Protein AF-A0A239MW80-F1 (afdb_monomer)

Solvent-accessible surface area (backbone atoms only — not comparable to full-atom values): 7560 Å² total; per-residue (Å²): 127,56,76,82,26,61,38,58,47,79,42,58,47,61,71,72,47,65,72,32,31,38,40,39,39,34,37,28,33,32,29,37,47,65,89,49,94,46,38,38,38,39,36,37,24,49,54,90,43,76,57,36,60,49,65,54,76,62,45,42,65,44,30,71,70,36,57,34,37,39,42,38,39,38,35,32,67,43,72,38,75,76,4,28,35,38,39,39,38,38,39,40,42,64,38,97,72,60,62,44,75,39,54,43,80,84,45,78,34,75,42,52,39,65,43,70,29,40,38,37,52,46,76,46,64,80,64,94,58,92,70,49,48,76,42,43,68,40,25,59,67,46,81,87

Foldseek 3Di:
DQPAECQKDKDAAPNADAFKKKKKKFKWWKFAAQPDFKKKKKFKFWAPFTQWIDIDGGAPHGDDGWMKIWIKMKGWHAAAQFTKIFMWTWIFTDDPVTIDIIGPVRDITGHHRRGMIMTGMDMGMPDDDPRIDMHTNYIDIDID

Secondary structure (DSSP, 8-state):
--TTS--EEEE-TT---TT-EEEEEEEEEEE--TTS---EEEEEEETTEEEEEEE--SPPTT-SSEEEEEEEEEEEEE-STTEEEEEEEEEEE-STT--EEEE-TT--EEE-TTS-EEEEEEEEESS--TT-EEEEEE--EEE-

pLDDT: mean 85.13, std 11.85, range [36.62, 95.5]

Nearest PDB structures (foldseek):
  4lbq-assembly2_C  TM=2.742E-01  e=2.375E-03  Mus musculus
  3dui-assembly1_B  TM=2.669E-01  e=2.640E-03  Gallus gallus
  6tid-assembly1_AAA  TM=3.382E-01  e=1.557E-01  Burkholderia cenocepacia J2315
  7oln-assembly1_AAA  TM=3.378E-01  e=1.731E-01  Burkholderia cenocepacia J2315
  4xnk-assembly1_A  TM=4.255E-01  e=7.626E-01  Pseudomonas aeruginosa PAO1

Structure (mmCIF, N/CA/C/O backbone):
data_AF-A0A239MW80-F1
#
_entry.id   AF-A0A239MW80-F1
#
loop_
_atom_site.group_PDB
_atom_site.id
_atom_site.type_symbol
_atom_site.label_atom_id
_atom_site.label_alt_id
_atom_site.label_comp_id
_atom_site.label_asym_id
_atom_site.label_entity_id
_atom_site.label_seq_id
_atom_site.pdbx_PDB_ins_code
_atom_site.Cartn_x
_atom_site.Cartn_y
_atom_site.Cartn_z
_atom_site.occupancy
_atom_site.B_iso_or_equiv
_atom_site.auth_seq_id
_atom_site.auth_comp_id
_atom_site.auth_asym_id
_atom_site.auth_atom_id
_atom_site.pdbx_PDB_model_num
ATOM 1 N N . MET A 1 1 ? 2.412 -11.335 -3.232 1.00 43.41 1 MET A N 1
ATOM 2 C CA . MET A 1 1 ? 3.283 -10.873 -2.134 1.00 43.41 1 MET A CA 1
ATOM 3 C C . MET A 1 1 ? 4.456 -10.129 -2.752 1.00 43.41 1 MET A C 1
ATOM 5 O O . MET A 1 1 ? 4.996 -10.609 -3.744 1.00 43.41 1 MET A O 1
ATOM 9 N N . LEU A 1 2 ? 4.788 -8.937 -2.253 1.00 48.97 2 LEU A N 1
ATOM 10 C CA . LEU A 1 2 ? 5.948 -8.171 -2.716 1.00 48.97 2 LEU A CA 1
ATOM 11 C C . LEU A 1 2 ? 7.216 -8.901 -2.247 1.00 48.97 2 LEU A C 1
ATOM 13 O O . LEU A 1 2 ? 7.512 -8.947 -1.060 1.00 48.97 2 LEU A O 1
ATOM 17 N N . ASN A 1 3 ? 7.908 -9.554 -3.174 1.00 36.62 3 ASN A N 1
ATOM 18 C CA . ASN A 1 3 ? 9.029 -10.442 -2.880 1.00 36.62 3 ASN A CA 1
ATOM 19 C C . ASN A 1 3 ? 10.247 -9.646 -2.358 1.00 36.62 3 ASN A C 1
ATOM 21 O O . ASN A 1 3 ? 10.898 -8.948 -3.136 1.00 36.62 3 ASN A O 1
ATOM 25 N N . GLY A 1 4 ? 10.530 -9.744 -1.052 1.00 37.97 4 GLY A N 1
ATOM 26 C CA . GLY A 1 4 ? 11.801 -9.331 -0.434 1.00 37.97 4 GLY A CA 1
ATOM 27 C C . GLY A 1 4 ? 11.770 -8.150 0.547 1.00 37.97 4 GLY A C 1
ATOM 28 O O . GLY A 1 4 ? 12.791 -7.875 1.167 1.00 37.97 4 GLY A O 1
ATOM 29 N N . GLY A 1 5 ? 10.634 -7.473 0.733 1.00 44.00 5 GLY A N 1
ATOM 30 C CA . GLY A 1 5 ? 10.444 -6.459 1.781 1.00 44.00 5 GLY A CA 1
ATOM 31 C C . GLY A 1 5 ? 9.259 -6.841 2.663 1.00 44.00 5 GLY A C 1
ATOM 32 O O . GLY A 1 5 ? 8.331 -7.471 2.164 1.00 44.00 5 GLY A O 1
ATOM 33 N N . VAL A 1 6 ? 9.281 -6.487 3.952 1.00 54.91 6 VAL A N 1
ATOM 34 C CA . VAL A 1 6 ? 8.210 -6.718 4.952 1.00 54.91 6 VAL A CA 1
ATOM 35 C C . VAL A 1 6 ? 6.915 -5.970 4.574 1.00 54.91 6 VAL A C 1
ATOM 37 O O . VAL A 1 6 ? 6.479 -5.047 5.239 1.00 54.91 6 VAL A O 1
ATOM 40 N N . GLY A 1 7 ? 6.291 -6.341 3.456 1.00 61.38 7 GLY A N 1
ATOM 41 C CA . GLY A 1 7 ? 5.072 -5.728 2.922 1.00 61.38 7 GLY A CA 1
ATOM 42 C C . GLY A 1 7 ? 3.801 -6.149 3.656 1.00 61.38 7 GLY A C 1
ATOM 43 O O . GLY A 1 7 ? 2.713 -5.775 3.224 1.00 61.38 7 GLY A O 1
ATOM 44 N N . SER A 1 8 ? 3.940 -6.915 4.741 1.00 75.50 8 SER A N 1
ATOM 45 C CA . SER A 1 8 ? 2.839 -7.331 5.594 1.00 75.50 8 SER A CA 1
ATOM 46 C C . SER A 1 8 ? 3.196 -7.238 7.074 1.00 75.50 8 SER A C 1
ATOM 48 O O . SER A 1 8 ? 4.272 -7.682 7.477 1.00 75.50 8 SER A O 1
ATOM 50 N N . GLN A 1 9 ? 2.276 -6.724 7.888 1.00 87.06 9 GLN A N 1
ATOM 51 C CA . GLN A 1 9 ? 2.405 -6.692 9.344 1.00 87.06 9 GLN A CA 1
ATOM 52 C C . GLN A 1 9 ? 1.085 -7.072 9.999 1.00 87.06 9 GLN A C 1
ATOM 54 O O . GLN A 1 9 ? 0.028 -6.571 9.623 1.00 87.06 9 GLN A O 1
ATOM 59 N N . MET A 1 10 ? 1.153 -7.943 11.000 1.00 90.00 10 MET A N 1
ATOM 60 C CA . MET A 1 10 ? -0.007 -8.298 11.805 1.00 90.00 10 MET A CA 1
ATOM 61 C C . MET A 1 10 ? -0.252 -7.237 12.877 1.00 90.00 10 MET A C 1
ATOM 63 O O . MET A 1 10 ? 0.654 -6.854 13.616 1.00 90.00 10 MET A O 1
ATOM 67 N N . ILE A 1 11 ? -1.495 -6.784 12.960 1.00 89.50 11 ILE A N 1
ATOM 68 C CA . ILE A 1 11 ? -2.032 -5.980 14.048 1.00 89.50 11 ILE A CA 1
ATOM 69 C C . ILE A 1 11 ? -2.935 -6.907 14.843 1.00 89.50 11 ILE A C 1
ATOM 71 O O . ILE A 1 11 ? -3.912 -7.416 14.301 1.00 89.50 11 ILE A O 1
ATOM 75 N N . LEU A 1 12 ? -2.594 -7.138 16.107 1.00 91.62 12 LEU A N 1
ATOM 76 C CA . LEU A 1 12 ? -3.393 -8.013 16.957 1.00 91.62 12 LEU A CA 1
ATOM 77 C C . LEU A 1 12 ? -4.764 -7.391 17.251 1.00 91.62 12 LEU A C 1
ATOM 79 O O . LEU A 1 12 ? -4.921 -6.162 17.261 1.00 91.62 12 LEU A O 1
ATOM 83 N N . ALA A 1 13 ? -5.734 -8.251 17.532 1.00 90.88 13 ALA A N 1
ATOM 84 C CA . ALA A 1 13 ? -7.065 -7.884 17.987 1.00 90.88 13 ALA A CA 1
ATOM 85 C C . ALA A 1 13 ? -7.022 -6.803 19.080 1.00 90.88 13 ALA A C 1
ATOM 87 O O . ALA A 1 13 ? -6.213 -6.859 20.008 1.00 90.88 13 ALA A O 1
ATOM 88 N N . ASN A 1 14 ? -7.917 -5.814 18.985 1.00 89.94 14 ASN A N 1
ATOM 89 C CA . ASN A 1 14 ? -8.089 -4.735 19.968 1.00 89.94 14 ASN A CA 1
ATOM 90 C C . ASN A 1 14 ? -6.864 -3.818 20.181 1.00 89.94 14 ASN A C 1
ATOM 92 O O . ASN A 1 14 ? -6.872 -2.984 21.084 1.00 89.94 14 ASN A O 1
ATOM 96 N N . MET A 1 15 ? -5.822 -3.910 19.346 1.00 90.12 15 MET A N 1
ATOM 97 C CA . MET A 1 15 ? -4.649 -3.028 19.451 1.00 90.12 15 MET A CA 1
ATOM 98 C C . MET A 1 15 ? -4.859 -1.645 18.829 1.00 90.12 15 MET A C 1
ATOM 100 O O . MET A 1 15 ? -4.116 -0.701 19.138 1.00 90.12 15 MET A O 1
ATOM 104 N N . LEU A 1 16 ? -5.847 -1.511 17.942 1.00 89.25 16 LEU A N 1
ATOM 105 C CA . LEU A 1 16 ? -6.248 -0.227 17.377 1.00 89.25 16 LEU A CA 1
ATOM 106 C C . LEU A 1 16 ? -7.080 0.563 18.391 1.00 89.25 16 LEU A C 1
ATOM 108 O O . LEU A 1 16 ? -7.831 0.008 19.183 1.00 89.25 16 LEU A O 1
ATOM 112 N N . ALA A 1 17 ? -6.955 1.884 18.334 1.00 92.69 17 ALA A N 1
ATOM 113 C CA . ALA A 1 17 ? -7.783 2.826 19.074 1.00 92.69 17 ALA A CA 1
ATOM 114 C C . ALA A 1 17 ? -8.140 3.990 18.136 1.00 92.69 17 ALA A C 1
ATOM 116 O O . ALA A 1 17 ? -7.375 4.259 17.201 1.00 92.69 17 ALA A O 1
ATOM 117 N N . PRO A 1 18 ? -9.263 4.699 18.341 1.00 93.94 18 PRO A N 1
ATOM 118 C CA . PRO A 1 18 ? -9.564 5.898 17.571 1.00 93.94 18 PRO A CA 1
ATOM 119 C C . PRO A 1 18 ? -8.389 6.884 17.631 1.00 93.94 18 PRO A C 1
ATOM 121 O O . PRO A 1 18 ? -7.852 7.165 18.698 1.00 93.94 18 PRO A O 1
ATOM 124 N N . GLY A 1 19 ? -7.949 7.368 16.472 1.00 91.12 19 GLY A N 1
ATOM 125 C CA . GLY A 1 19 ? -6.788 8.245 16.326 1.00 91.12 19 GLY A CA 1
ATOM 126 C C . GLY A 1 19 ? -5.442 7.534 16.140 1.00 91.12 19 GLY A C 1
ATOM 127 O O . GLY A 1 19 ? -4.509 8.184 15.661 1.00 91.12 19 GLY A O 1
ATOM 128 N N . LYS A 1 20 ? -5.325 6.225 16.425 1.00 92.06 20 LYS A N 1
ATOM 129 C CA . LYS A 1 20 ? -4.103 5.465 16.102 1.00 92.06 20 LYS A CA 1
ATOM 130 C C . LYS A 1 20 ? -3.857 5.426 14.603 1.00 92.06 20 LYS A C 1
ATOM 132 O O . LYS A 1 20 ? -4.792 5.412 13.792 1.00 92.06 20 LYS A O 1
ATOM 137 N N . ARG A 1 21 ? -2.574 5.406 14.249 1.00 91.62 21 ARG A N 1
ATOM 138 C CA . ARG A 1 21 ? -2.096 5.525 12.878 1.00 91.62 21 ARG A CA 1
ATOM 139 C C . ARG A 1 21 ? -1.314 4.290 12.478 1.00 91.62 21 ARG A C 1
ATOM 141 O O . ARG A 1 21 ? -0.447 3.825 13.202 1.00 91.62 21 ARG A O 1
ATOM 148 N N . ILE A 1 22 ? -1.578 3.804 11.275 1.00 91.88 22 ILE A N 1
ATOM 149 C CA . ILE A 1 22 ? -0.715 2.829 10.614 1.00 91.88 22 ILE A CA 1
ATOM 150 C C . ILE A 1 22 ? 0.006 3.589 9.513 1.00 91.88 22 ILE A C 1
ATOM 152 O O . ILE A 1 22 ? -0.631 4.167 8.629 1.00 91.88 22 ILE A O 1
ATOM 156 N N . LEU A 1 23 ? 1.327 3.646 9.604 1.00 92.00 23 LEU A N 1
ATOM 157 C CA . LEU A 1 23 ? 2.194 4.281 8.627 1.00 92.00 23 LEU A CA 1
ATOM 158 C C . LEU A 1 23 ? 2.821 3.193 7.769 1.00 92.00 23 LEU A C 1
ATOM 160 O O . LEU A 1 23 ? 3.442 2.267 8.284 1.00 92.00 23 LEU A O 1
ATOM 164 N N . ILE A 1 24 ? 2.650 3.320 6.461 1.00 90.94 24 ILE A N 1
ATOM 165 C CA . ILE A 1 24 ? 3.234 2.425 5.473 1.00 90.94 24 ILE A CA 1
ATOM 166 C C . ILE A 1 24 ? 4.093 3.299 4.571 1.00 90.94 24 ILE A C 1
ATOM 168 O O . ILE A 1 24 ? 3.588 4.174 3.863 1.00 90.94 24 ILE A O 1
ATOM 172 N N . SER A 1 25 ? 5.395 3.063 4.612 1.00 91.06 25 SER A N 1
ATOM 173 C CA . SER A 1 25 ? 6.351 3.710 3.719 1.00 91.06 25 SER A CA 1
ATOM 174 C C . SER A 1 25 ? 6.964 2.647 2.841 1.00 91.06 25 SER A C 1
ATOM 176 O O . SER A 1 25 ? 7.171 1.527 3.291 1.00 91.06 25 SER A O 1
ATOM 178 N N . GLY A 1 26 ? 7.285 2.981 1.601 1.00 89.69 26 GLY A N 1
ATOM 179 C CA . GLY A 1 26 ? 7.976 2.039 0.748 1.00 89.69 26 GLY A CA 1
ATOM 180 C C . GLY A 1 26 ? 8.714 2.704 -0.388 1.00 89.69 26 GLY A C 1
ATOM 181 O O . GLY A 1 26 ? 8.299 3.733 -0.911 1.00 89.69 26 GLY A O 1
ATOM 182 N N . GLU A 1 27 ? 9.807 2.069 -0.774 1.00 90.81 27 GLU A N 1
ATOM 183 C CA . GLU A 1 27 ? 10.675 2.483 -1.861 1.00 90.81 27 GLU A CA 1
ATOM 184 C C . GLU A 1 27 ? 11.036 1.263 -2.695 1.00 90.81 27 GLU A C 1
ATOM 186 O O . GLU A 1 27 ? 11.304 0.171 -2.181 1.00 90.81 27 GLU A O 1
ATOM 191 N N . GLY A 1 28 ? 11.005 1.433 -4.006 1.00 91.50 28 GLY A N 1
ATOM 192 C CA . GLY A 1 28 ? 11.174 0.338 -4.933 1.00 91.50 28 GLY A CA 1
ATOM 193 C C . GLY A 1 28 ? 11.551 0.796 -6.323 1.00 91.50 28 GLY A C 1
ATOM 194 O O . GLY A 1 28 ? 11.755 1.978 -6.604 1.00 91.50 28 GLY A O 1
ATOM 195 N N . LEU A 1 29 ? 11.631 -0.196 -7.199 1.00 91.56 29 LEU A N 1
ATOM 196 C CA . LEU A 1 29 ? 11.957 -0.025 -8.602 1.00 91.56 29 LEU A CA 1
ATOM 197 C C . LEU A 1 29 ? 10.900 -0.716 -9.452 1.00 91.56 29 LEU A C 1
ATOM 199 O O . LEU A 1 29 ? 10.402 -1.788 -9.089 1.00 91.56 29 LEU A O 1
ATOM 203 N N . TYR A 1 30 ? 10.591 -0.121 -10.597 1.00 91.81 30 TYR A N 1
ATOM 204 C CA . TYR A 1 30 ? 9.731 -0.724 -11.600 1.00 91.81 30 TYR A CA 1
ATOM 205 C C . TYR A 1 30 ? 10.390 -0.711 -12.984 1.00 91.81 30 TYR A C 1
ATOM 207 O O . TYR A 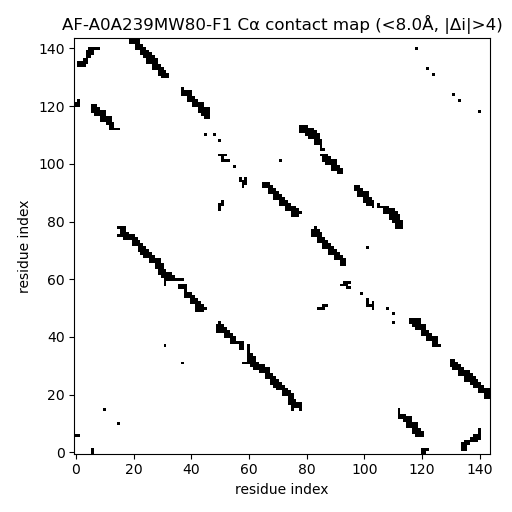1 30 ? 11.186 0.174 -13.305 1.00 91.81 30 TYR A O 1
ATOM 215 N N . THR A 1 31 ? 10.016 -1.692 -13.802 1.00 92.12 31 THR A N 1
ATOM 216 C CA . THR A 1 31 ? 10.413 -1.820 -15.207 1.00 92.12 31 THR A CA 1
ATOM 217 C C . THR A 1 31 ? 9.162 -2.026 -16.053 1.00 92.12 31 THR A C 1
ATOM 219 O O . THR A 1 31 ? 8.290 -2.822 -15.688 1.00 92.12 31 THR A O 1
ATOM 222 N N . VAL A 1 32 ? 9.067 -1.304 -17.173 1.00 91.50 32 VAL A N 1
ATOM 223 C CA . VAL A 1 32 ? 8.013 -1.478 -18.180 1.00 91.50 32 VAL A CA 1
ATOM 224 C C . VAL A 1 32 ? 8.611 -1.548 -19.590 1.00 91.50 32 VAL A C 1
ATOM 226 O O . VAL A 1 32 ? 9.594 -0.868 -19.881 1.00 91.50 32 VAL A O 1
ATOM 229 N N . PRO A 1 33 ? 8.021 -2.341 -20.497 1.00 89.56 33 PRO A N 1
ATOM 230 C CA . PRO A 1 33 ? 8.491 -2.437 -21.876 1.00 89.56 33 PRO A CA 1
ATOM 231 C C . PRO A 1 33 ? 8.290 -1.126 -22.659 1.00 89.56 33 PRO A C 1
ATOM 233 O O . PRO A 1 33 ? 7.395 -0.333 -22.365 1.00 89.56 33 PRO A O 1
ATOM 236 N N . ALA A 1 34 ? 9.113 -0.916 -23.690 1.00 85.12 34 ALA A N 1
ATOM 237 C CA . ALA A 1 34 ? 9.175 0.331 -24.463 1.00 85.12 34 ALA A CA 1
ATOM 238 C C . ALA A 1 34 ? 7.904 0.674 -25.257 1.00 85.12 34 ALA A C 1
ATOM 240 O O . ALA A 1 34 ? 7.626 1.846 -25.485 1.00 85.12 34 ALA A O 1
ATOM 241 N N . LEU A 1 35 ? 7.126 -0.330 -25.666 1.00 82.00 35 LEU A N 1
ATOM 242 C CA . LEU A 1 35 ? 6.026 -0.159 -26.623 1.00 82.00 35 LEU A CA 1
ATOM 243 C C . LEU A 1 35 ? 4.638 -0.421 -26.029 1.00 82.00 35 LEU A C 1
ATOM 245 O O . LEU A 1 35 ? 3.657 -0.447 -26.766 1.00 82.00 35 LEU A O 1
ATOM 249 N N . LEU A 1 36 ? 4.531 -0.635 -24.714 1.00 79.69 36 LEU A N 1
ATOM 250 C CA . LEU A 1 36 ? 3.247 -0.913 -24.071 1.00 79.69 36 LEU A CA 1
ATOM 251 C C . LEU A 1 36 ? 2.968 0.101 -22.974 1.00 79.69 36 LEU A C 1
ATOM 253 O O . LEU A 1 36 ? 3.678 0.164 -21.964 1.00 79.69 36 LEU A O 1
ATOM 257 N N . THR A 1 37 ? 1.856 0.815 -23.126 1.00 80.56 37 THR A N 1
ATOM 258 C CA . THR A 1 37 ? 1.282 1.586 -22.029 1.00 80.56 37 THR A CA 1
ATOM 259 C C . THR A 1 37 ? 1.027 0.645 -20.856 1.00 80.56 37 THR A C 1
ATOM 261 O O . THR A 1 37 ? 0.454 -0.443 -20.976 1.00 80.56 37 THR A O 1
ATOM 264 N N . SER A 1 38 ? 1.580 1.022 -19.712 1.00 86.44 38 SER A N 1
ATOM 265 C CA . SER A 1 38 ? 1.622 0.171 -18.536 1.00 86.44 38 SER A CA 1
ATOM 266 C C . SER A 1 38 ? 1.087 0.962 -17.359 1.00 86.44 38 SER A C 1
ATOM 268 O O . SER A 1 38 ? 1.550 2.066 -17.062 1.00 86.44 38 SER A O 1
ATOM 270 N N . ASN A 1 39 ? 0.106 0.374 -16.688 1.00 87.94 39 ASN A N 1
ATOM 271 C CA . ASN A 1 39 ? -0.497 0.920 -15.489 1.00 87.94 39 ASN A CA 1
ATOM 272 C C . ASN A 1 39 ? -0.471 -0.170 -14.427 1.00 87.94 39 ASN A C 1
ATOM 274 O O . ASN A 1 39 ? -0.541 -1.366 -14.725 1.00 87.94 39 ASN A O 1
ATOM 278 N N . MET A 1 40 ? -0.378 0.255 -13.180 1.00 87.88 40 MET A N 1
ATOM 279 C CA . MET A 1 40 ? -0.326 -0.636 -12.041 1.00 87.88 40 MET A CA 1
ATOM 280 C C . MET A 1 40 ? -1.258 -0.111 -10.964 1.00 87.88 40 MET A C 1
ATOM 282 O O . MET A 1 40 ? -1.228 1.072 -10.631 1.00 87.88 40 MET A O 1
ATOM 286 N N . THR A 1 41 ? -2.070 -0.999 -10.412 1.00 89.06 41 THR A N 1
ATOM 287 C CA . THR A 1 41 ? -2.937 -0.701 -9.281 1.00 89.06 41 THR A CA 1
ATOM 288 C C . THR A 1 41 ? -2.259 -1.174 -8.009 1.00 89.06 41 THR A C 1
ATOM 290 O O . THR A 1 41 ? -1.971 -2.361 -7.859 1.00 89.06 41 THR A O 1
ATOM 293 N N . ILE A 1 42 ? -2.012 -0.240 -7.094 1.00 88.44 42 ILE A N 1
ATOM 294 C CA . ILE A 1 42 ? -1.529 -0.528 -5.746 1.00 88.44 42 ILE A CA 1
ATOM 295 C C . ILE A 1 42 ? -2.728 -0.477 -4.798 1.00 88.44 42 ILE A C 1
ATOM 297 O O . ILE A 1 42 ? -3.576 0.413 -4.910 1.00 88.44 42 ILE A O 1
ATOM 301 N N . LYS A 1 43 ? -2.818 -1.448 -3.890 1.00 89.31 43 LYS A N 1
ATOM 302 C CA . LYS A 1 43 ? -3.862 -1.557 -2.867 1.00 89.31 43 LYS A CA 1
ATOM 303 C C . LYS A 1 43 ? -3.232 -1.761 -1.499 1.00 89.31 43 LYS A C 1
ATOM 305 O O . LYS A 1 43 ? -2.323 -2.579 -1.373 1.00 89.31 43 LYS A O 1
ATOM 310 N N . VAL A 1 44 ? -3.774 -1.085 -0.492 1.00 89.81 44 VAL A N 1
ATOM 311 C CA . VAL A 1 44 ? -3.550 -1.417 0.919 1.00 89.81 44 VAL A CA 1
ATOM 312 C C . VAL A 1 44 ? -4.773 -2.112 1.474 1.00 89.81 44 VAL A C 1
ATOM 314 O O . VAL A 1 44 ? -5.904 -1.674 1.251 1.00 89.81 44 VAL A O 1
ATOM 317 N N . LYS A 1 45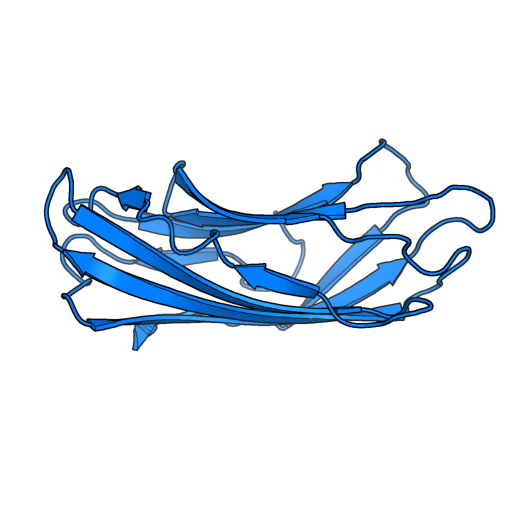 ? -4.526 -3.206 2.187 1.00 91.25 45 LYS A N 1
ATOM 318 C CA . LYS A 1 45 ? -5.546 -4.051 2.788 1.00 91.25 45 LYS A CA 1
ATOM 319 C C . LYS A 1 45 ? -5.337 -4.181 4.291 1.00 91.25 45 LYS A C 1
ATOM 321 O O . LYS A 1 45 ? -4.200 -4.153 4.755 1.00 91.25 45 LYS A O 1
ATOM 326 N N . LEU A 1 46 ? -6.441 -4.341 5.015 1.00 91.25 46 LEU A N 1
ATOM 327 C CA . LEU A 1 46 ? -6.479 -4.877 6.376 1.00 91.25 46 LEU A CA 1
ATOM 328 C C . LEU A 1 46 ? -7.274 -6.180 6.316 1.00 91.25 46 LEU A C 1
ATOM 330 O O . LEU A 1 46 ? -8.460 -6.169 5.977 1.00 91.25 46 LEU A O 1
ATOM 334 N N . GLY A 1 47 ? -6.586 -7.301 6.528 1.00 89.88 47 GLY A N 1
ATOM 335 C CA . GLY A 1 47 ? -7.124 -8.622 6.231 1.00 89.88 47 GLY A CA 1
ATOM 336 C C . GLY A 1 47 ? -7.518 -8.712 4.754 1.00 89.88 47 GLY A C 1
ATOM 337 O O . GLY A 1 47 ? -6.705 -8.478 3.857 1.00 89.88 47 GLY A O 1
ATOM 338 N N . ASN A 1 48 ? -8.793 -9.000 4.493 1.00 88.56 48 ASN A N 1
ATOM 339 C CA . ASN A 1 48 ? -9.336 -9.075 3.133 1.00 88.56 48 ASN A CA 1
ATOM 340 C C . ASN A 1 48 ? -9.924 -7.749 2.622 1.00 88.56 48 ASN A C 1
ATOM 342 O O . ASN A 1 48 ? -10.224 -7.631 1.431 1.00 88.56 48 ASN A O 1
ATOM 346 N N . THR A 1 49 ? -10.066 -6.741 3.483 1.00 91.81 49 THR A N 1
ATOM 347 C CA . THR A 1 49 ? -10.713 -5.472 3.139 1.00 91.81 49 THR A CA 1
ATOM 348 C C . THR A 1 49 ? -9.720 -4.521 2.479 1.00 91.81 49 THR A C 1
ATOM 350 O O . THR A 1 49 ? -8.667 -4.230 3.040 1.00 91.81 49 THR A O 1
ATOM 353 N N . ILE A 1 50 ? -10.055 -3.994 1.297 1.00 91.44 50 ILE A N 1
ATOM 354 C CA . ILE A 1 50 ? -9.269 -2.942 0.633 1.00 91.44 50 ILE A CA 1
ATOM 355 C C . ILE A 1 50 ? -9.583 -1.608 1.309 1.00 91.44 50 ILE A C 1
ATOM 357 O O . ILE A 1 50 ? -10.716 -1.142 1.252 1.00 91.44 50 ILE A O 1
ATOM 361 N N . ILE A 1 51 ? -8.573 -0.989 1.914 1.00 90.00 51 ILE A N 1
ATOM 362 C CA . ILE A 1 51 ? -8.719 0.297 2.604 1.00 90.00 51 ILE A CA 1
ATOM 363 C C . ILE A 1 51 ? -8.434 1.469 1.666 1.00 90.00 51 ILE A C 1
ATOM 365 O O . ILE A 1 51 ? -9.086 2.505 1.736 1.00 90.00 51 ILE A O 1
ATOM 369 N N . ALA A 1 52 ? -7.448 1.308 0.785 1.00 86.88 52 ALA A N 1
ATOM 370 C CA . ALA A 1 52 ? -7.079 2.312 -0.201 1.00 86.88 52 ALA A CA 1
ATOM 371 C C . ALA A 1 52 ? -6.598 1.646 -1.483 1.00 86.88 52 ALA A C 1
ATOM 373 O O . ALA A 1 52 ? -5.998 0.566 -1.457 1.00 86.88 52 ALA A O 1
ATOM 374 N N . SER A 1 53 ? -6.825 2.314 -2.609 1.00 87.88 53 SER A N 1
ATOM 375 C CA . SER A 1 53 ? -6.282 1.906 -3.894 1.00 87.88 53 SER A CA 1
ATOM 376 C C . SER A 1 53 ? -5.949 3.121 -4.743 1.00 87.88 53 SER A C 1
ATOM 378 O O . SER A 1 53 ? -6.697 4.092 -4.752 1.00 87.88 53 SER A O 1
ATOM 380 N N . ALA A 1 54 ? -4.864 3.044 -5.509 1.00 86.50 54 ALA A N 1
ATOM 381 C CA . ALA A 1 54 ? -4.713 3.911 -6.667 1.00 86.50 54 ALA A CA 1
ATOM 382 C C . ALA A 1 54 ? -4.043 3.191 -7.820 1.00 86.50 54 ALA A C 1
ATOM 384 O O . ALA A 1 54 ? -3.204 2.305 -7.643 1.00 86.50 54 ALA A O 1
ATOM 385 N N . THR A 1 55 ? -4.403 3.644 -9.009 1.00 87.50 55 THR A N 1
ATOM 386 C CA . THR A 1 55 ? -3.832 3.187 -10.264 1.00 87.50 55 THR A CA 1
ATOM 387 C C . THR A 1 55 ? -2.875 4.252 -10.781 1.00 87.50 55 THR A C 1
ATOM 389 O O . THR A 1 55 ? -3.235 5.427 -10.882 1.00 87.50 55 THR A O 1
ATOM 392 N N . THR A 1 56 ? -1.643 3.855 -11.098 1.00 85.69 56 THR A N 1
ATOM 393 C CA . THR A 1 56 ? -0.687 4.740 -11.767 1.00 85.69 56 THR A CA 1
ATOM 394 C C . THR A 1 56 ? -1.233 5.144 -13.135 1.00 85.69 56 THR A C 1
ATOM 396 O O . THR A 1 56 ? -1.923 4.373 -13.804 1.00 85.69 56 THR A O 1
ATOM 399 N N . SER A 1 57 ? -0.937 6.367 -13.562 1.00 79.00 57 SER A N 1
ATOM 400 C CA . SER A 1 57 ? -1.295 6.868 -14.886 1.00 79.00 57 SER A CA 1
ATOM 401 C C . SER A 1 57 ? -0.029 7.084 -15.698 1.00 79.00 57 SER A C 1
ATOM 403 O O . SER A 1 57 ? 0.838 7.859 -15.286 1.00 79.00 57 SER A O 1
ATOM 405 N N . SER A 1 58 ? 0.043 6.421 -16.851 1.00 77.38 58 SER A N 1
ATOM 406 C CA . SER A 1 58 ? 1.080 6.640 -17.861 1.00 77.38 58 SER A CA 1
ATOM 407 C C . SER A 1 58 ? 2.498 6.489 -17.304 1.00 77.38 58 SER A C 1
ATOM 409 O O . SER A 1 58 ? 3.257 7.452 -17.301 1.00 77.38 58 SER A O 1
ATOM 411 N N . LEU A 1 59 ? 2.861 5.299 -16.802 1.00 86.75 59 LEU A N 1
ATOM 412 C CA . LEU A 1 59 ? 4.259 5.020 -16.443 1.00 86.75 59 LEU A CA 1
ATOM 413 C C . LEU A 1 59 ? 5.178 5.312 -17.637 1.00 86.75 59 LEU A C 1
ATOM 415 O O . LEU A 1 59 ? 4.778 5.114 -18.786 1.00 86.75 59 LEU A O 1
ATOM 419 N N . LEU A 1 60 ? 6.397 5.786 -17.362 1.00 87.94 60 LEU A N 1
ATOM 420 C CA . LEU A 1 60 ? 7.360 6.124 -18.408 1.00 87.94 60 LEU A CA 1
ATOM 421 C C . LEU A 1 60 ? 7.609 4.906 -19.310 1.00 87.94 60 LEU A C 1
ATOM 423 O O . LEU A 1 60 ? 8.065 3.869 -18.833 1.00 87.94 60 LEU A O 1
ATOM 427 N N . LEU A 1 61 ? 7.311 5.035 -20.603 1.00 89.69 61 LEU A N 1
ATOM 428 C CA . LEU A 1 61 ? 7.543 3.970 -21.577 1.00 89.69 61 LEU A CA 1
ATOM 429 C C . LEU A 1 61 ? 9.026 3.593 -21.612 1.00 89.69 61 LEU A C 1
ATOM 431 O O . LEU A 1 61 ? 9.895 4.463 -21.615 1.00 89.69 61 LEU A O 1
ATOM 435 N N . GLY A 1 62 ? 9.308 2.289 -21.618 1.00 89.94 62 GLY A N 1
ATOM 436 C CA . GLY A 1 62 ? 10.683 1.784 -21.635 1.00 89.94 62 GLY A CA 1
ATOM 437 C C . GLY A 1 62 ? 11.461 2.067 -20.353 1.00 89.94 62 GLY A C 1
ATOM 438 O O . GLY A 1 62 ? 12.689 2.046 -20.372 1.00 89.94 62 GLY A O 1
ATOM 439 N N . ALA A 1 63 ? 10.777 2.359 -19.242 1.00 90.88 63 ALA A N 1
ATOM 440 C CA . ALA A 1 63 ? 11.435 2.473 -17.953 1.00 90.88 63 ALA A CA 1
ATOM 441 C C . ALA A 1 63 ? 12.171 1.172 -17.620 1.00 90.88 63 ALA A C 1
ATOM 443 O O . ALA A 1 63 ? 11.549 0.118 -17.510 1.00 90.88 63 ALA A O 1
ATOM 444 N N . ASP A 1 64 ? 13.472 1.277 -17.378 1.00 92.75 64 ASP A N 1
ATOM 445 C CA . ASP A 1 64 ? 14.264 0.238 -16.734 1.00 92.75 64 ASP A CA 1
ATOM 446 C C . ASP A 1 64 ? 14.651 0.708 -15.331 1.00 92.75 64 ASP A C 1
ATOM 448 O O . ASP A 1 64 ? 15.260 1.773 -15.176 1.00 92.75 64 ASP A O 1
ATOM 452 N N . LYS A 1 65 ? 14.242 -0.058 -14.312 1.00 91.38 65 LYS A N 1
ATOM 453 C CA . LYS A 1 65 ? 14.556 0.173 -12.893 1.00 91.38 65 LYS A CA 1
ATOM 454 C C . LYS A 1 65 ? 14.333 1.627 -12.459 1.00 91.38 65 LYS A C 1
ATOM 456 O O . LYS A 1 65 ? 15.188 2.241 -11.823 1.00 91.38 65 LYS A O 1
ATOM 461 N N . LYS A 1 66 ? 13.178 2.199 -12.801 1.00 92.25 66 LYS A N 1
ATOM 462 C CA . LYS A 1 66 ? 12.808 3.551 -12.365 1.00 92.25 66 LYS A CA 1
ATOM 463 C C . LYS A 1 66 ? 12.236 3.534 -10.957 1.00 92.25 66 LYS A C 1
ATOM 465 O O . LYS A 1 66 ? 11.574 2.579 -10.557 1.00 92.25 66 LYS A O 1
ATOM 470 N N . ALA A 1 67 ? 12.509 4.602 -10.217 1.00 91.25 67 ALA A N 1
ATOM 471 C CA . ALA A 1 67 ? 12.112 4.722 -8.825 1.00 91.25 67 ALA A CA 1
ATOM 472 C C . ALA A 1 67 ? 10.589 4.834 -8.673 1.00 91.25 67 ALA A C 1
ATOM 474 O O . ALA A 1 67 ? 9.906 5.518 -9.444 1.00 91.25 67 ALA A O 1
ATOM 475 N N . ILE A 1 68 ? 10.085 4.178 -7.633 1.00 89.38 68 ILE A N 1
ATOM 476 C CA . ILE A 1 68 ? 8.734 4.338 -7.110 1.00 89.38 68 ILE A CA 1
ATOM 477 C C . ILE A 1 68 ? 8.805 4.425 -5.588 1.00 89.38 68 ILE A C 1
ATOM 479 O O . ILE A 1 68 ? 9.524 3.657 -4.951 1.00 89.38 68 ILE A O 1
ATOM 483 N N . SER A 1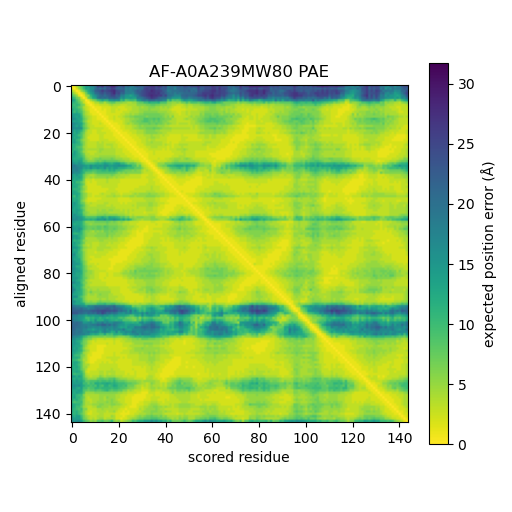 69 ? 8.055 5.351 -5.004 1.00 90.94 69 SER A N 1
ATOM 484 C CA . SER A 1 69 ? 7.887 5.456 -3.561 1.00 90.94 69 SER A CA 1
ATOM 485 C C . SER A 1 69 ? 6.421 5.605 -3.183 1.00 90.94 69 SER A C 1
ATOM 487 O O . SER A 1 69 ? 5.604 6.123 -3.946 1.00 90.94 69 SER A O 1
ATOM 489 N N . LEU A 1 70 ? 6.089 5.117 -1.995 1.00 89.06 70 LEU A N 1
ATOM 490 C CA . LEU A 1 70 ? 4.767 5.186 -1.394 1.00 89.06 70 LEU A CA 1
ATOM 491 C C . LEU A 1 70 ? 4.893 5.717 0.032 1.00 89.06 70 LEU A C 1
ATOM 493 O O . LEU A 1 70 ? 5.777 5.309 0.783 1.00 89.06 70 LEU A O 1
ATOM 497 N N . ASN A 1 71 ? 4.010 6.641 0.391 1.00 90.88 71 ASN A N 1
ATOM 498 C CA . ASN A 1 71 ? 3.861 7.134 1.752 1.00 90.88 71 ASN A CA 1
ATOM 499 C C . ASN A 1 71 ? 2.376 7.192 2.074 1.00 90.88 71 ASN A C 1
ATOM 501 O O . ASN A 1 71 ? 1.630 7.951 1.459 1.00 90.88 71 ASN A O 1
ATOM 505 N N . ILE A 1 72 ? 1.944 6.338 2.987 1.00 89.69 72 ILE A N 1
ATOM 506 C CA . ILE A 1 72 ? 0.540 6.040 3.223 1.00 89.69 72 ILE A CA 1
ATOM 507 C C . ILE A 1 72 ? 0.295 6.074 4.720 1.00 89.69 72 ILE A C 1
ATOM 509 O O . ILE A 1 72 ? 1.066 5.535 5.516 1.00 89.69 72 ILE A O 1
ATOM 513 N N . ARG A 1 73 ? -0.835 6.658 5.098 1.00 91.38 73 ARG A N 1
ATOM 514 C CA . ARG A 1 73 ? -1.331 6.683 6.463 1.00 91.38 73 ARG A CA 1
ATOM 515 C C . ARG A 1 73 ? -2.751 6.152 6.503 1.00 91.38 73 ARG A C 1
ATOM 517 O O . ARG A 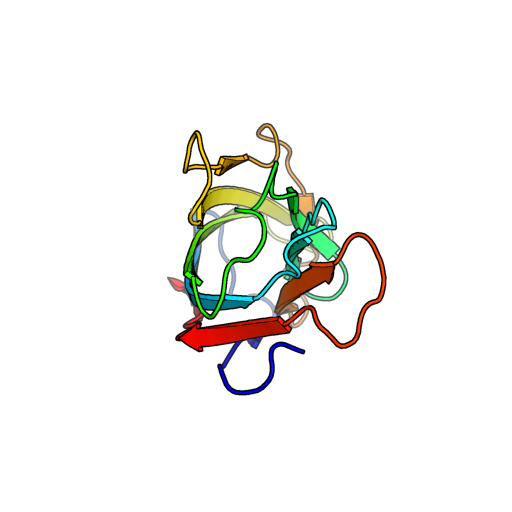1 73 ? -3.626 6.681 5.823 1.00 91.38 73 ARG A O 1
ATOM 524 N N . LEU A 1 74 ? -2.977 5.165 7.358 1.00 91.25 74 LEU A N 1
ATOM 525 C CA . LEU A 1 74 ? -4.310 4.758 7.787 1.00 91.25 74 LEU A CA 1
ATOM 526 C C . LEU A 1 74 ? -4.576 5.345 9.172 1.00 91.25 74 LEU A C 1
ATOM 528 O O . LEU A 1 74 ? -3.674 5.378 10.008 1.00 91.25 74 LEU A O 1
ATOM 532 N N . VAL A 1 75 ? -5.799 5.800 9.420 1.00 92.75 75 VAL A N 1
ATOM 533 C CA . VAL A 1 75 ? -6.235 6.313 10.722 1.00 92.75 75 VAL A CA 1
ATOM 534 C C . VAL A 1 75 ? -7.486 5.566 11.148 1.00 92.75 75 VAL A C 1
ATOM 536 O O . VAL A 1 75 ? -8.493 5.585 10.437 1.00 92.75 75 VAL A O 1
ATOM 539 N N . CYS A 1 76 ? -7.435 4.938 12.319 1.00 93.31 76 CYS A N 1
ATOM 540 C CA . CYS A 1 76 ? -8.613 4.340 12.936 1.00 93.31 76 CYS A CA 1
ATOM 541 C C . CYS A 1 76 ? -9.542 5.446 13.454 1.00 93.31 76 CYS A C 1
ATOM 543 O O . CYS A 1 76 ? -9.105 6.370 14.135 1.00 93.31 76 CYS A O 1
ATOM 545 N N . ARG A 1 77 ? -10.829 5.377 13.118 1.00 93.62 77 ARG A N 1
ATOM 546 C CA . ARG A 1 77 ? -11.860 6.358 13.496 1.00 93.62 77 ARG A CA 1
ATOM 547 C C . ARG A 1 77 ? -12.830 5.812 14.541 1.00 93.62 77 ARG A C 1
ATOM 549 O O . ARG A 1 77 ? -13.266 6.572 15.395 1.00 93.62 77 ARG A O 1
ATOM 556 N N . SER A 1 78 ? -13.132 4.517 14.499 1.00 94.94 78 SER A N 1
ATOM 557 C CA . SER A 1 78 ? -14.004 3.838 15.465 1.00 94.94 78 SER A CA 1
ATOM 558 C C . SER A 1 78 ? -13.605 2.366 15.601 1.00 94.94 78 SER A C 1
ATOM 560 O O . SER A 1 78 ? -12.902 1.844 14.733 1.00 94.94 78 SER A O 1
ATOM 562 N N . LEU A 1 79 ? -14.028 1.726 16.693 1.00 95.50 79 LEU A N 1
ATOM 563 C CA . LEU A 1 7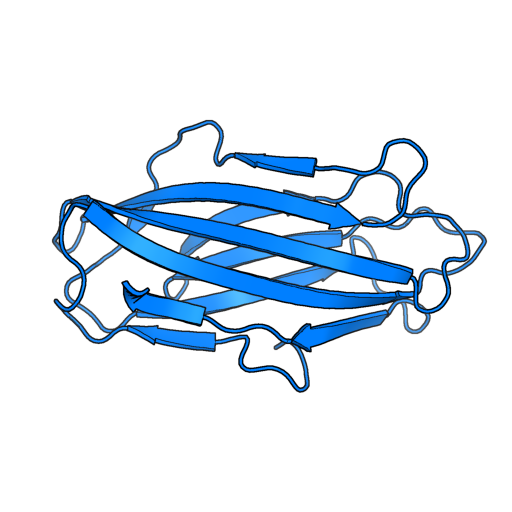9 ? -13.712 0.335 17.033 1.00 95.50 79 LEU A CA 1
ATOM 564 C C . LEU A 1 79 ? -14.942 -0.569 16.920 1.00 95.50 79 LEU A C 1
ATOM 566 O O . LEU A 1 79 ? -16.074 -0.092 16.898 1.00 95.50 79 LEU A O 1
ATOM 570 N N . GLY A 1 80 ? -14.696 -1.876 16.928 1.00 94.06 80 GLY A N 1
ATOM 571 C CA . GLY A 1 80 ? -15.708 -2.928 16.954 1.00 94.06 80 GLY A CA 1
ATOM 572 C C . GLY A 1 80 ? -15.694 -3.771 15.683 1.00 94.06 80 GLY A C 1
ATOM 573 O O . GLY A 1 80 ? -14.880 -3.549 14.785 1.00 94.06 80 GLY A O 1
ATOM 574 N N . ALA A 1 81 ? -16.634 -4.713 15.595 1.00 93.50 81 ALA A N 1
ATOM 575 C CA . ALA A 1 81 ? -16.827 -5.542 14.403 1.00 93.50 81 ALA A CA 1
ATOM 576 C C . ALA A 1 81 ? -17.171 -4.708 13.153 1.00 93.50 81 ALA A C 1
ATOM 578 O O . ALA A 1 81 ? -16.876 -5.095 12.025 1.00 93.50 81 ALA A O 1
ATOM 579 N N . THR A 1 82 ? -17.755 -3.526 13.364 1.00 93.88 82 THR A N 1
ATOM 580 C CA . THR A 1 82 ? -18.035 -2.517 12.336 1.00 93.88 82 THR A CA 1
ATOM 581 C C . THR A 1 82 ? -17.233 -1.237 12.572 1.00 93.88 82 THR A C 1
ATOM 583 O O . THR A 1 82 ? -17.731 -0.135 12.331 1.00 93.88 82 THR A O 1
ATOM 586 N N . GLY A 1 83 ? -16.006 -1.373 13.083 1.00 93.62 83 GLY A N 1
ATOM 587 C CA . GLY A 1 83 ? -15.073 -0.265 13.226 1.00 93.62 83 GLY A CA 1
ATOM 588 C C . GLY A 1 83 ? -14.752 0.372 11.877 1.00 93.62 83 GLY A C 1
ATOM 589 O O . GLY A 1 83 ? -15.126 -0.121 10.811 1.00 93.62 83 GLY A O 1
ATOM 590 N N . SER A 1 84 ? -14.059 1.502 11.902 1.00 93.94 84 SER A N 1
ATOM 591 C CA . SER A 1 84 ? -13.878 2.296 10.691 1.00 93.94 84 SER A CA 1
ATOM 592 C C . SER A 1 84 ? -12.485 2.879 10.573 1.00 93.94 84 SER A C 1
ATOM 594 O O . SER A 1 84 ? -11.966 3.431 11.543 1.00 93.94 84 SER A O 1
ATOM 596 N N . VAL A 1 85 ? -11.921 2.846 9.370 1.00 91.88 85 VAL A N 1
ATOM 597 C CA . VAL A 1 85 ? -10.614 3.420 9.042 1.00 91.88 85 VAL A CA 1
ATOM 598 C C . VAL A 1 85 ? -10.719 4.367 7.851 1.00 91.88 85 VAL A C 1
ATOM 600 O O . VAL A 1 85 ? -11.563 4.204 6.970 1.00 91.88 85 VAL A O 1
ATOM 603 N N . VAL A 1 86 ? -9.841 5.365 7.825 1.00 91.12 86 VAL A N 1
ATOM 604 C CA . VAL A 1 86 ? -9.642 6.256 6.674 1.00 91.12 86 VAL A CA 1
ATOM 605 C C . VAL A 1 86 ? -8.190 6.194 6.228 1.00 91.12 86 VAL A C 1
ATOM 607 O O . VAL A 1 86 ? -7.303 5.969 7.051 1.00 91.12 86 VAL A O 1
ATOM 610 N N . ALA A 1 87 ? -7.943 6.417 4.942 1.00 89.94 87 ALA A N 1
ATOM 611 C CA . ALA A 1 87 ? -6.607 6.401 4.367 1.00 89.94 87 ALA A CA 1
ATOM 612 C C . ALA A 1 87 ? -6.290 7.704 3.638 1.00 89.94 87 ALA A C 1
ATOM 614 O O . ALA A 1 87 ? -7.167 8.314 3.034 1.00 89.94 87 ALA A O 1
ATOM 615 N N . GLY A 1 88 ? -5.016 8.079 3.651 1.00 88.31 88 GLY A N 1
ATOM 616 C CA . GLY A 1 88 ? -4.470 9.138 2.812 1.00 88.31 88 GLY A CA 1
ATOM 617 C C . GLY A 1 88 ? -2.988 8.902 2.549 1.00 88.31 88 GLY A C 1
ATOM 618 O O . GLY A 1 88 ? -2.334 8.157 3.280 1.00 88.31 88 GLY A O 1
ATOM 619 N N . GLY A 1 89 ? -2.441 9.515 1.507 1.00 87.81 89 GLY A N 1
ATOM 620 C CA . GLY A 1 89 ? -1.027 9.359 1.191 1.00 87.81 89 GLY A CA 1
ATOM 621 C C . GLY A 1 89 ? -0.641 9.847 -0.195 1.00 87.81 89 GLY A C 1
ATOM 622 O O . GLY A 1 89 ? -1.382 10.570 -0.856 1.00 87.81 89 GLY A O 1
ATOM 623 N N . THR A 1 90 ? 0.524 9.410 -0.657 1.00 87.88 90 THR A N 1
ATOM 624 C CA . THR A 1 90 ? 1.027 9.666 -2.007 1.00 87.88 90 THR A CA 1
ATOM 625 C C . THR A 1 90 ? 1.762 8.450 -2.555 1.00 87.88 90 THR A C 1
ATOM 627 O O . THR A 1 90 ? 2.369 7.676 -1.812 1.00 87.88 90 THR A O 1
ATOM 630 N N . ILE A 1 91 ? 1.724 8.307 -3.877 1.00 86.88 91 ILE A N 1
ATOM 631 C CA . ILE A 1 91 ? 2.644 7.471 -4.639 1.00 86.88 91 ILE A CA 1
ATOM 632 C C . ILE A 1 91 ? 3.409 8.399 -5.576 1.00 86.88 91 ILE A C 1
ATOM 634 O O . ILE A 1 91 ? 2.816 9.107 -6.397 1.00 86.88 91 ILE A O 1
ATOM 638 N N . ASN A 1 92 ? 4.730 8.354 -5.486 1.00 89.00 92 ASN A N 1
ATOM 639 C CA . ASN A 1 92 ? 5.617 9.039 -6.411 1.00 89.00 92 ASN A CA 1
ATOM 640 C C . ASN A 1 92 ? 6.242 8.001 -7.329 1.00 89.00 92 ASN A C 1
ATOM 642 O O . ASN A 1 92 ? 6.708 6.955 -6.889 1.00 89.00 92 ASN A O 1
ATOM 646 N N . TYR A 1 93 ? 6.238 8.274 -8.621 1.00 87.31 93 TYR A N 1
ATOM 647 C CA . TYR A 1 93 ? 6.856 7.420 -9.621 1.00 87.31 93 TYR A CA 1
ATOM 648 C C . TYR A 1 93 ? 7.259 8.286 -10.802 1.00 87.31 93 TYR A C 1
ATOM 650 O O . TYR A 1 93 ? 6.656 9.329 -11.061 1.00 87.31 93 TYR A O 1
ATOM 658 N N . THR A 1 94 ? 8.276 7.853 -11.537 1.00 83.19 94 THR A N 1
ATOM 659 C CA . THR A 1 94 ? 8.693 8.564 -12.746 1.00 83.19 94 THR A CA 1
ATOM 660 C C . THR A 1 94 ? 7.591 8.489 -13.811 1.00 83.19 94 THR A C 1
ATOM 662 O O . THR A 1 94 ? 7.265 7.405 -14.286 1.00 83.19 94 THR A O 1
ATOM 665 N N . ASN A 1 95 ? 7.025 9.625 -14.212 1.00 76.50 95 ASN A N 1
ATOM 666 C CA . ASN A 1 95 ? 6.267 9.783 -15.456 1.00 76.50 95 ASN A CA 1
ATOM 667 C C . ASN A 1 95 ? 6.412 11.233 -15.972 1.00 76.50 95 ASN A C 1
ATOM 669 O O . ASN A 1 95 ? 7.173 12.018 -15.411 1.00 76.50 95 ASN A O 1
ATOM 673 N N . VAL A 1 96 ? 5.664 11.592 -17.017 1.00 61.38 96 VAL A N 1
ATOM 674 C CA . VAL A 1 96 ? 5.608 12.952 -17.593 1.00 61.38 96 VAL A CA 1
ATOM 675 C C . VAL A 1 96 ? 4.941 14.020 -16.693 1.00 61.38 96 VAL A C 1
ATOM 677 O O . VAL A 1 96 ? 4.980 15.199 -17.019 1.00 61.38 96 VAL A O 1
ATOM 680 N N . SER A 1 97 ? 4.332 13.653 -15.560 1.00 59.53 97 SER A N 1
ATOM 681 C CA . SER A 1 97 ? 3.585 14.530 -14.628 1.00 59.53 97 SER A CA 1
ATOM 682 C C . SER A 1 97 ? 3.649 14.029 -13.160 1.00 59.53 97 SER A C 1
ATOM 684 O O . SER A 1 97 ? 2.627 13.892 -12.490 1.00 59.53 97 SER A O 1
ATOM 686 N N . GLY A 1 98 ? 4.845 13.657 -12.690 1.00 65.06 98 GLY A N 1
ATOM 687 C CA . GLY A 1 98 ? 5.084 12.648 -11.640 1.00 65.06 98 GLY A CA 1
ATOM 688 C C . GLY A 1 98 ? 4.649 12.957 -10.214 1.00 65.06 98 GLY A C 1
ATOM 689 O O . GLY A 1 98 ? 5.498 13.266 -9.390 1.00 65.06 98 GLY A O 1
ATOM 690 N N . GLN A 1 99 ? 3.367 12.740 -9.901 1.00 69.56 99 GLN A N 1
ATOM 691 C CA . GLN A 1 99 ? 2.863 12.389 -8.564 1.00 69.56 99 GLN A CA 1
ATOM 692 C C . GLN A 1 99 ? 1.403 11.902 -8.650 1.00 69.56 99 GLN A C 1
ATOM 694 O O . GLN A 1 99 ? 0.614 12.407 -9.450 1.00 69.56 99 GLN A O 1
ATOM 699 N N . LYS A 1 100 ? 1.004 10.933 -7.815 1.00 74.88 100 LYS A N 1
ATOM 700 C CA . LYS A 1 100 ? -0.415 10.635 -7.555 1.00 74.88 100 LYS A CA 1
ATOM 701 C C . LYS A 1 100 ? -0.705 10.689 -6.064 1.00 74.88 100 LYS A C 1
ATOM 703 O O . LYS A 1 100 ? -0.016 10.056 -5.267 1.00 74.88 100 LYS A O 1
ATOM 708 N N . PHE A 1 101 ? -1.763 1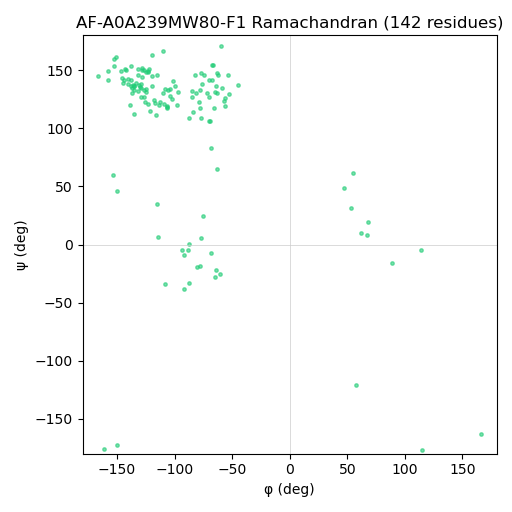1.401 -5.701 1.00 68.94 101 PHE A N 1
ATOM 709 C CA . PHE A 1 101 ? -2.301 11.363 -4.349 1.00 68.94 101 PHE A CA 1
ATOM 710 C C . PHE A 1 101 ? -3.080 10.064 -4.130 1.00 68.94 101 PHE A C 1
ATOM 712 O O . PHE A 1 101 ? -3.816 9.607 -5.006 1.00 68.94 101 PHE A O 1
ATOM 719 N N . TRP A 1 102 ? -2.887 9.467 -2.956 1.00 68.81 102 TRP A N 1
ATOM 720 C CA . TRP A 1 102 ? -3.818 8.508 -2.385 1.00 68.81 102 TRP A CA 1
ATOM 721 C C . TRP A 1 102 ? -4.851 9.281 -1.604 1.00 68.81 102 TRP A C 1
ATOM 723 O O . TRP A 1 102 ? -4.571 9.809 -0.530 1.00 68.81 102 TRP A O 1
ATOM 733 N N . ASP A 1 103 ? -6.050 9.297 -2.149 1.00 58.78 103 ASP A N 1
ATOM 734 C CA . ASP A 1 103 ? -7.233 9.616 -1.389 1.00 58.78 103 ASP A CA 1
ATOM 735 C C . ASP A 1 103 ? -8.203 8.453 -1.572 1.00 58.78 103 ASP A C 1
ATOM 737 O O . ASP A 1 103 ? -8.425 7.995 -2.693 1.00 58.78 103 ASP A O 1
ATOM 741 N N . ASN A 1 104 ? -8.803 7.984 -0.480 1.00 61.50 104 ASN A N 1
ATOM 742 C CA . ASN A 1 104 ? -10.009 7.164 -0.571 1.00 61.50 104 ASN A CA 1
ATOM 743 C C . ASN A 1 104 ? -11.239 8.030 -0.913 1.00 61.50 104 ASN A C 1
ATOM 745 O O . ASN A 1 104 ? -12.365 7.710 -0.548 1.00 61.50 104 ASN A O 1
ATOM 749 N N . THR A 1 105 ? -11.038 9.183 -1.549 1.00 60.12 105 THR A N 1
ATOM 750 C CA . THR A 1 105 ? -12.051 10.231 -1.721 1.00 60.12 105 THR A CA 1
ATOM 751 C C . THR A 1 105 ? -12.685 10.650 -0.381 1.00 60.12 105 THR A C 1
ATOM 753 O O . THR A 1 105 ? -13.877 10.935 -0.311 1.00 60.12 105 THR A O 1
ATOM 756 N N . GLY A 1 106 ? -11.929 10.580 0.722 1.00 57.81 106 GLY A N 1
ATOM 757 C CA . GLY A 1 106 ? -12.439 10.769 2.084 1.00 57.81 106 GLY A CA 1
ATOM 758 C C . GLY A 1 106 ? -13.406 9.686 2.589 1.00 57.81 106 GLY A C 1
ATOM 759 O O . GLY A 1 106 ? -13.978 9.846 3.667 1.00 57.81 106 GLY A O 1
ATOM 760 N N . SER A 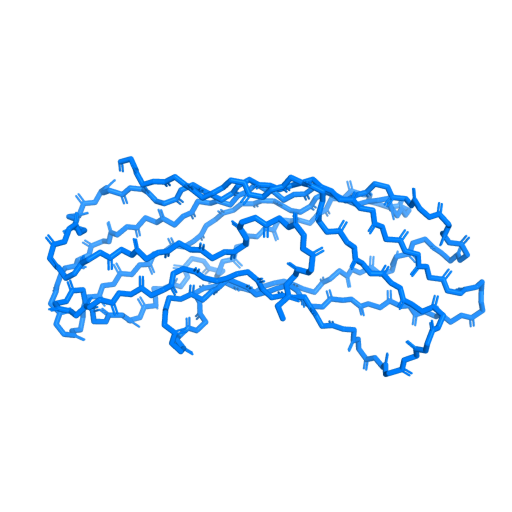1 107 ? -13.599 8.586 1.854 1.00 69.56 107 SER A N 1
ATOM 761 C CA . SER A 1 107 ? -14.543 7.535 2.230 1.00 69.56 107 SER A CA 1
ATOM 762 C C . SER A 1 107 ? -14.061 6.755 3.452 1.00 69.56 107 SER A C 1
ATOM 764 O O . SER A 1 107 ? -12.877 6.448 3.630 1.00 69.56 107 SER A O 1
ATOM 766 N N . VAL A 1 108 ? -15.018 6.410 4.303 1.00 80.12 108 VAL A N 1
ATOM 767 C CA . VAL A 1 108 ? -14.810 5.567 5.474 1.00 80.12 108 VAL A CA 1
ATOM 768 C C . VAL A 1 108 ? -14.901 4.106 5.036 1.00 80.12 108 VAL A C 1
ATOM 770 O O . VAL A 1 108 ? -15.830 3.739 4.321 1.00 80.12 108 VAL A O 1
ATOM 773 N N . VAL A 1 109 ? -13.936 3.276 5.440 1.00 90.38 109 VAL A N 1
ATOM 774 C CA . VAL A 1 109 ? -13.958 1.828 5.178 1.00 90.38 109 VAL A CA 1
ATOM 775 C C . VAL A 1 109 ? -14.202 1.088 6.482 1.00 90.38 109 VAL A C 1
ATOM 777 O O . VAL A 1 109 ? -13.520 1.342 7.477 1.00 90.38 109 VAL A O 1
ATOM 780 N N . THR A 1 110 ? -15.165 0.169 6.471 1.00 93.81 110 THR A N 1
ATOM 781 C CA . THR A 1 110 ? -15.482 -0.677 7.622 1.00 93.81 110 THR A CA 1
ATOM 782 C C . THR A 1 110 ? -14.467 -1.806 7.763 1.00 93.81 110 THR A C 1
ATOM 784 O O . THR A 1 110 ? -14.142 -2.489 6.792 1.00 93.81 110 THR A O 1
ATOM 787 N N . VAL A 1 111 ? -13.975 -2.010 8.981 1.00 93.12 111 VAL A N 1
ATOM 788 C CA . VAL A 1 111 ? -13.047 -3.083 9.340 1.00 93.12 111 VAL A CA 1
ATOM 789 C C . VAL A 1 111 ? -13.369 -3.588 10.743 1.00 93.12 111 VAL A C 1
ATOM 791 O O . VAL A 1 111 ? -13.685 -2.799 11.633 1.00 93.12 111 VAL A O 1
ATOM 794 N N . ASP A 1 112 ? -13.264 -4.897 10.947 1.00 94.94 112 ASP A N 1
ATOM 795 C CA . ASP A 1 112 ? -13.387 -5.496 12.272 1.00 94.94 112 ASP A CA 1
ATOM 796 C C . ASP A 1 112 ? -12.088 -5.275 13.060 1.00 94.94 112 ASP A C 1
ATOM 798 O O . ASP A 1 112 ? -11.053 -5.862 12.750 1.00 94.94 112 ASP A O 1
ATOM 802 N N . THR A 1 113 ? -12.109 -4.406 14.069 1.00 93.38 113 THR A N 1
ATOM 803 C CA . THR A 1 113 ? -10.923 -4.137 14.904 1.00 93.38 113 THR A CA 1
ATOM 804 C C . THR A 1 113 ? -10.793 -5.095 16.093 1.00 93.38 113 THR A C 1
ATOM 806 O O . THR A 1 113 ? -9.879 -4.930 16.903 1.00 93.38 113 THR A O 1
ATOM 809 N N . THR A 1 114 ? -11.722 -6.044 16.246 1.00 94.69 114 THR A N 1
ATOM 810 C CA . THR A 1 114 ? -11.778 -7.008 17.361 1.00 94.69 114 THR A CA 1
ATOM 811 C C . THR A 1 114 ? -11.087 -8.332 17.044 1.00 94.69 114 THR A C 1
ATOM 813 O O . THR A 1 114 ? -10.939 -9.172 17.928 1.00 94.69 114 THR A O 1
ATOM 816 N N . VAL A 1 115 ? -10.611 -8.487 15.807 1.00 94.94 115 VAL A N 1
ATOM 817 C CA . VAL A 1 115 ? -9.853 -9.640 15.312 1.00 94.94 115 VAL A CA 1
ATOM 818 C C . VAL A 1 115 ? -8.467 -9.214 14.831 1.00 94.94 115 VAL A C 1
ATOM 820 O O . VAL A 1 115 ? -8.222 -8.029 14.583 1.00 94.94 115 VAL A O 1
ATOM 823 N N . ASP A 1 116 ? -7.562 -10.180 14.678 1.00 93.38 116 ASP A N 1
ATOM 824 C CA . ASP A 1 116 ? -6.243 -9.932 14.099 1.00 93.38 116 ASP A CA 1
ATOM 825 C C . ASP A 1 116 ? -6.377 -9.462 12.646 1.00 93.38 116 ASP A C 1
ATOM 827 O O . ASP A 1 116 ? -7.054 -10.082 11.823 1.00 93.38 116 ASP A O 1
ATOM 831 N N . GLN A 1 117 ? -5.699 -8.366 12.320 1.00 91.94 117 GLN A N 1
ATOM 832 C CA . GLN A 1 117 ? -5.703 -7.776 10.991 1.00 91.94 117 GLN A CA 1
ATOM 833 C C . GLN A 1 117 ? -4.305 -7.798 10.394 1.00 91.94 117 GLN A C 1
ATOM 835 O O . GLN A 1 117 ? -3.368 -7.207 10.928 1.00 91.94 117 GLN A O 1
ATOM 840 N N . MET A 1 118 ? -4.160 -8.439 9.237 1.00 91.94 118 MET A N 1
ATOM 841 C CA . MET A 1 118 ? -2.930 -8.346 8.457 1.00 91.94 118 MET A CA 1
ATOM 842 C C . MET A 1 118 ? -2.976 -7.086 7.594 1.00 91.94 118 MET A C 1
ATOM 844 O O . MET A 1 118 ? -3.795 -6.986 6.683 1.00 91.94 118 MET A O 1
ATOM 848 N N . VAL A 1 119 ? -2.097 -6.127 7.864 1.00 91.06 119 VAL A N 1
ATOM 849 C CA . VAL A 1 119 ? -1.813 -5.041 6.924 1.00 91.06 119 VAL A CA 1
ATOM 850 C C . VAL A 1 119 ? -1.062 -5.650 5.753 1.00 91.06 119 VAL A C 1
ATOM 852 O O . VAL A 1 119 ? -0.055 -6.309 5.987 1.00 91.06 119 VAL A O 1
ATOM 855 N N . ASP A 1 120 ? -1.522 -5.434 4.524 1.00 89.88 120 ASP A N 1
ATOM 856 C CA . ASP A 1 120 ? -0.842 -5.913 3.315 1.00 89.88 120 ASP A CA 1
ATOM 857 C C . ASP A 1 120 ? -0.850 -4.845 2.216 1.00 89.88 120 ASP A C 1
ATOM 859 O O . ASP A 1 120 ? -1.839 -4.130 2.018 1.00 89.88 120 ASP A O 1
ATOM 863 N N . VAL A 1 121 ? 0.259 -4.753 1.483 1.00 88.31 121 VAL A N 1
ATOM 864 C CA . VAL A 1 121 ? 0.418 -3.889 0.312 1.00 88.31 121 VAL A CA 1
ATOM 865 C C . VAL A 1 121 ? 0.570 -4.764 -0.923 1.00 88.31 121 VAL A C 1
ATOM 867 O O . VAL A 1 121 ? 1.522 -5.528 -1.073 1.00 88.31 121 VAL A O 1
ATOM 870 N N . THR A 1 122 ? -0.346 -4.603 -1.872 1.00 89.06 122 THR A N 1
ATOM 871 C CA . THR A 1 122 ? -0.328 -5.365 -3.124 1.00 89.06 122 THR A CA 1
ATOM 872 C C . THR A 1 122 ? -0.213 -4.441 -4.320 1.00 89.06 122 THR A C 1
ATOM 874 O O . THR A 1 122 ? -0.769 -3.346 -4.325 1.00 89.06 122 THR A O 1
ATOM 877 N N . ALA A 1 123 ? 0.506 -4.894 -5.344 1.00 89.12 123 ALA A N 1
ATOM 878 C CA . ALA A 1 123 ? 0.645 -4.209 -6.618 1.00 89.12 123 ALA A CA 1
ATOM 879 C C . ALA A 1 123 ? 0.278 -5.177 -7.747 1.00 89.12 123 ALA A C 1
ATOM 881 O O . ALA A 1 123 ? 0.710 -6.331 -7.749 1.00 89.12 123 ALA A O 1
ATOM 882 N N . THR A 1 124 ? -0.543 -4.729 -8.692 1.00 90.38 124 THR A N 1
ATOM 883 C CA . THR A 1 124 ? -1.020 -5.559 -9.805 1.00 90.38 124 THR A CA 1
ATOM 884 C C . THR A 1 124 ? -0.965 -4.774 -11.104 1.00 90.38 124 THR A C 1
ATOM 886 O O . THR A 1 124 ? -1.449 -3.647 -11.179 1.00 90.38 124 THR A O 1
ATOM 889 N N . TRP A 1 125 ? -0.369 -5.371 -12.133 1.00 90.12 125 TRP A N 1
ATOM 890 C CA . TRP A 1 125 ? -0.310 -4.797 -13.474 1.00 90.12 125 TRP A CA 1
ATOM 891 C C . TRP A 1 125 ? -1.659 -4.911 -14.183 1.00 90.12 125 TRP A C 1
ATOM 893 O O . TRP A 1 125 ? -2.362 -5.905 -14.027 1.00 90.12 125 TRP A O 1
ATOM 903 N N . ASN A 1 126 ? -1.994 -3.918 -15.006 1.00 88.00 126 ASN A N 1
ATOM 904 C CA . ASN A 1 126 ? -3.224 -3.906 -15.806 1.00 88.00 126 ASN A CA 1
ATOM 905 C C . ASN A 1 126 ? -3.299 -5.020 -16.867 1.00 88.00 126 ASN A C 1
ATOM 907 O O . ASN A 1 126 ? -4.383 -5.359 -17.324 1.00 88.00 126 ASN A O 1
ATOM 911 N N . LEU A 1 127 ? -2.151 -5.562 -17.275 1.00 85.44 127 LEU A N 1
ATOM 912 C CA . LEU A 1 127 ? -2.043 -6.668 -18.220 1.00 85.44 127 LEU A CA 1
ATOM 913 C C . LEU A 1 127 ? -0.852 -7.545 -17.819 1.00 85.44 127 LEU A C 1
ATOM 915 O O . LEU A 1 127 ? 0.203 -7.027 -17.427 1.00 85.44 127 LEU A O 1
ATOM 919 N N . ALA A 1 128 ? -1.026 -8.861 -17.914 1.00 82.12 128 ALA A N 1
ATOM 920 C CA . ALA A 1 128 ? 0.029 -9.821 -17.629 1.00 82.12 128 ALA A CA 1
ATOM 921 C C . ALA A 1 128 ? 1.178 -9.675 -18.640 1.00 82.12 128 ALA A C 1
ATOM 923 O O . ALA A 1 128 ? 0.956 -9.608 -19.846 1.00 82.12 128 ALA A O 1
ATOM 924 N N . SER A 1 129 ? 2.410 -9.606 -18.142 1.00 85.75 129 SER A N 1
ATOM 925 C CA . SER A 1 129 ? 3.622 -9.594 -18.962 1.00 85.75 129 SER A CA 1
ATOM 926 C C . SER A 1 129 ? 4.810 -10.052 -18.126 1.00 85.75 129 SER A C 1
ATOM 928 O O . SER A 1 129 ? 4.928 -9.664 -16.964 1.00 85.75 129 SER A O 1
ATOM 930 N N . THR A 1 130 ? 5.713 -10.822 -18.728 1.00 85.88 130 THR A N 1
ATOM 931 C CA . THR A 1 130 ? 6.984 -11.235 -18.111 1.00 85.88 130 THR A CA 1
ATOM 932 C C . THR A 1 130 ? 8.039 -10.130 -18.133 1.00 85.88 130 THR A C 1
ATOM 934 O O . THR A 1 130 ? 8.991 -10.175 -17.362 1.00 85.88 130 THR A O 1
ATOM 937 N N . THR A 1 131 ? 7.870 -9.114 -18.983 1.00 88.62 131 THR A N 1
ATOM 938 C CA . THR A 1 131 ? 8.801 -7.978 -19.107 1.00 88.62 131 THR A CA 1
ATOM 939 C C . THR A 1 131 ? 8.477 -6.829 -18.155 1.00 88.62 131 THR A C 1
ATOM 941 O O . THR A 1 131 ? 9.211 -5.845 -18.093 1.00 88.62 131 THR A O 1
ATOM 944 N N . ARG A 1 132 ? 7.367 -6.933 -17.414 1.00 90.00 132 ARG A N 1
ATOM 945 C CA . ARG A 1 132 ? 6.987 -5.974 -16.378 1.00 90.00 132 ARG A CA 1
ATOM 946 C C . ARG A 1 132 ? 7.427 -6.501 -15.027 1.00 90.00 132 ARG A C 1
ATOM 948 O O . ARG A 1 132 ? 7.106 -7.626 -14.659 1.00 90.00 132 ARG A O 1
ATOM 955 N N . SER A 1 133 ? 8.089 -5.657 -14.251 1.00 91.75 133 SER A N 1
ATOM 956 C CA . SER A 1 133 ? 8.460 -6.000 -12.882 1.00 91.75 133 SER A CA 1
ATOM 957 C C . SER A 1 133 ? 8.280 -4.811 -11.965 1.00 91.75 133 SER A C 1
ATOM 959 O O . SER A 1 133 ? 8.581 -3.681 -12.340 1.00 91.75 133 SER A O 1
ATOM 961 N N . ILE A 1 134 ? 7.834 -5.077 -10.743 1.00 90.06 134 ILE A N 1
ATOM 962 C CA . ILE A 1 134 ? 7.941 -4.143 -9.629 1.00 90.06 134 ILE A CA 1
ATOM 963 C C . ILE A 1 134 ? 8.529 -4.884 -8.439 1.00 90.06 134 ILE A C 1
ATOM 965 O O . ILE A 1 134 ? 8.161 -6.022 -8.147 1.00 90.06 134 ILE A O 1
ATOM 969 N N . THR A 1 135 ? 9.455 -4.236 -7.748 1.00 90.50 135 THR A N 1
ATOM 970 C CA . THR A 1 135 ? 10.026 -4.761 -6.515 1.00 90.50 135 THR A CA 1
ATOM 971 C C . THR A 1 135 ? 10.173 -3.630 -5.521 1.00 90.50 135 THR A C 1
ATOM 973 O O . THR A 1 135 ? 10.896 -2.666 -5.771 1.00 90.50 135 THR A O 1
ATOM 976 N N . MET A 1 136 ? 9.506 -3.771 -4.379 1.00 87.25 136 MET A N 1
ATOM 977 C CA . MET A 1 136 ? 9.749 -2.915 -3.226 1.00 87.25 136 MET A CA 1
ATOM 978 C C . MET A 1 136 ? 11.015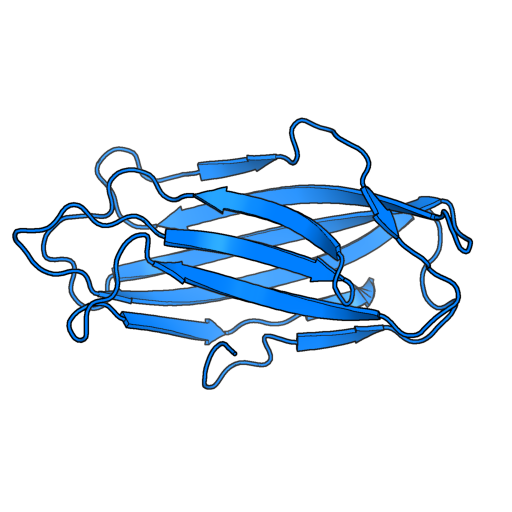 -3.407 -2.533 1.00 87.25 136 MET A C 1
ATOM 980 O O . MET A 1 136 ? 11.115 -4.580 -2.181 1.00 87.25 136 MET A O 1
ATOM 984 N N . LYS A 1 137 ? 11.998 -2.522 -2.392 1.00 87.69 137 LYS A N 1
ATOM 985 C CA . LYS A 1 137 ? 13.256 -2.795 -1.688 1.00 87.69 137 LYS A CA 1
ATOM 986 C C . LYS A 1 137 ? 13.128 -2.501 -0.201 1.00 87.69 137 LYS A C 1
ATOM 988 O O . LYS A 1 137 ? 13.726 -3.188 0.614 1.00 87.69 137 LYS A O 1
ATOM 993 N N . ILE A 1 138 ? 12.321 -1.501 0.131 1.00 87.19 138 ILE A N 1
ATOM 994 C CA . ILE A 1 138 ? 12.032 -1.060 1.490 1.00 87.19 138 ILE A CA 1
ATOM 995 C C . ILE A 1 138 ? 10.513 -0.939 1.589 1.00 87.19 138 ILE A C 1
ATOM 997 O O . ILE A 1 138 ? 9.888 -0.379 0.689 1.00 87.19 138 ILE A O 1
ATOM 1001 N N . CYS A 1 139 ? 9.905 -1.493 2.638 1.00 85.94 139 CYS A N 1
ATOM 1002 C CA . CYS A 1 139 ? 8.471 -1.333 2.886 1.00 85.94 139 CYS A CA 1
ATOM 1003 C C . CYS A 1 139 ? 8.117 -1.454 4.381 1.00 85.94 139 CYS A C 1
ATOM 1005 O O . CYS A 1 139 ? 7.406 -2.386 4.744 1.00 85.94 139 CYS A O 1
ATOM 1007 N N . PRO A 1 140 ? 8.644 -0.610 5.287 1.00 87.94 140 PRO A N 1
ATOM 1008 C CA . PRO A 1 140 ? 8.268 -0.687 6.690 1.00 87.94 140 PRO A CA 1
ATOM 1009 C C . PRO A 1 140 ? 6.785 -0.358 6.877 1.00 87.94 140 PRO A C 1
ATOM 1011 O O . PRO A 1 140 ? 6.261 0.625 6.344 1.00 87.94 140 PRO A O 1
ATOM 1014 N N . ILE A 1 141 ? 6.145 -1.172 7.706 1.00 88.50 141 ILE 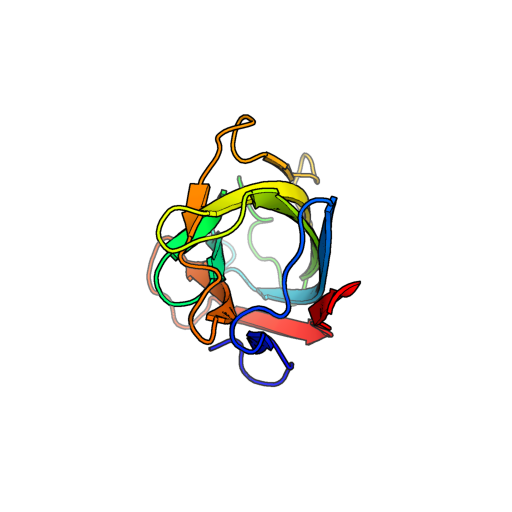A N 1
ATOM 1015 C CA . ILE A 1 141 ? 4.836 -0.897 8.281 1.00 88.50 141 ILE A CA 1
ATOM 1016 C C . ILE A 1 141 ? 5.079 -0.602 9.761 1.00 88.50 141 ILE A C 1
ATOM 1018 O O . ILE A 1 141 ? 5.892 -1.257 10.414 1.00 88.50 141 ILE A O 1
ATOM 1022 N N . MET A 1 142 ? 4.455 0.458 10.261 1.00 87.12 142 MET A N 1
ATOM 1023 C CA . MET A 1 142 ? 4.569 0.890 11.650 1.00 87.12 142 MET A CA 1
ATOM 1024 C C . MET A 1 142 ? 3.188 1.232 12.188 1.00 87.12 142 MET A C 1
ATOM 1026 O O . MET A 1 142 ? 2.407 1.916 11.526 1.00 87.12 142 MET A O 1
ATOM 1030 N N . VAL A 1 143 ? 2.906 0.795 13.411 1.00 83.75 143 VAL A N 1
ATOM 1031 C CA . VAL A 1 143 ? 1.684 1.141 14.141 1.00 83.75 143 VAL A CA 1
ATOM 1032 C C . VAL A 1 143 ? 2.067 2.135 15.232 1.00 83.75 143 VAL A C 1
ATOM 1034 O O . VAL A 1 143 ? 2.895 1.814 16.082 1.00 83.75 143 VAL A O 1
ATOM 1037 N N . ALA A 1 144 ? 1.499 3.339 15.172 1.00 76.38 144 ALA A N 1
ATOM 1038 C CA . ALA A 1 144 ? 1.779 4.472 16.053 1.00 76.38 144 ALA A CA 1
ATOM 1039 C C . ALA A 1 144 ? 0.518 4.945 16.788 1.00 76.38 144 ALA A C 1
ATOM 1041 O O . ALA A 1 144 ? -0.580 4.963 16.176 1.00 76.38 144 ALA A O 1
#

Mean predicted aligned error: 5.91 Å

Organism: NCBI:txid398843

Radius of gyration: 15.65 Å; Cα contacts (8 Å, |Δi|>4): 385; chains: 1; bounding box: 33×26×47 Å

Sequence (144 aa):
MLNGGVGSQMILANMLAPGKRILISGEGLYTVPALLTSNMTIKVKLGNTIIASATTSSLLLGADKKAISLNIRLVCRSLGATGSVVAGGTINYTNVSGQKFWDNTGSVVTVDTTVDQMVDVTATWNLASTTRSITMKICPIMVA